Protein AF-A0A0T6A5M8-F1 (afdb_monomer_lite)

Secondary structure (DSSP, 8-state):
-HHHHHHHHHHHHHHHHHHHHHHHHHHHHHHTT-SEEEHHHHHHHTT----HHHHHHTT--SEEE--TTS-HHHHS-HHHHHHHHHHHH-GGG-SS-TTHHHHTSSS---

pLDDT: mean 82.89, std 17.71, range [33.09, 97.75]

Structure (mmCIF, N/CA/C/O backbone):
data_AF-A0A0T6A5M8-F1
#
_entry.id   AF-A0A0T6A5M8-F1
#
loop_
_atom_site.group_PDB
_atom_site.id
_atom_site.type_symbol
_atom_site.label_atom_id
_atom_site.label_alt_id
_atom_site.label_comp_id
_atom_site.label_asym_id
_atom_site.label_entity_id
_atom_site.label_seq_id
_atom_site.pdbx_PDB_ins_code
_atom_site.Cartn_x
_atom_site.Cartn_y
_atom_site.Cartn_z
_atom_site.occupancy
_atom_site.B_iso_or_equiv
_atom_site.auth_seq_id
_atom_site.auth_comp_id
_atom_site.auth_asym_id
_atom_site.auth_atom_id
_atom_site.pdbx_PDB_model_num
ATOM 1 N N . MET A 1 1 ? 28.032 3.928 -16.812 1.00 53.09 1 MET A N 1
ATOM 2 C CA . MET A 1 1 ? 27.704 3.981 -15.363 1.00 53.09 1 MET A CA 1
ATOM 3 C C . MET A 1 1 ? 26.674 5.053 -15.018 1.00 53.09 1 MET A C 1
ATOM 5 O O . MET A 1 1 ? 25.777 4.739 -14.252 1.00 53.09 1 MET A O 1
ATOM 9 N N . LYS A 1 2 ? 26.745 6.270 -15.584 1.00 59.81 2 LYS A N 1
ATOM 10 C CA . LYS A 1 2 ? 25.755 7.336 -15.329 1.00 59.81 2 LYS A CA 1
ATOM 11 C C . LYS A 1 2 ? 24.325 6.954 -15.758 1.00 59.81 2 LYS A C 1
ATOM 13 O O . LYS A 1 2 ? 23.414 7.050 -14.957 1.00 59.81 2 LYS A O 1
ATOM 18 N N . GLU A 1 3 ? 24.160 6.359 -16.940 1.00 59.75 3 GLU A N 1
ATOM 19 C CA . GLU A 1 3 ? 22.838 5.940 -17.449 1.00 59.75 3 GLU A CA 1
ATOM 20 C C . GLU A 1 3 ? 22.152 4.853 -16.602 1.00 59.75 3 GLU A C 1
ATOM 22 O O . GLU A 1 3 ? 20.945 4.899 -16.390 1.00 59.75 3 GLU A O 1
ATOM 27 N N . VAL A 1 4 ? 22.917 3.896 -16.060 1.00 59.50 4 VAL A N 1
ATOM 28 C CA . VAL A 1 4 ? 22.392 2.865 -15.141 1.00 59.50 4 VAL A CA 1
ATOM 29 C C . VAL A 1 4 ? 21.971 3.491 -13.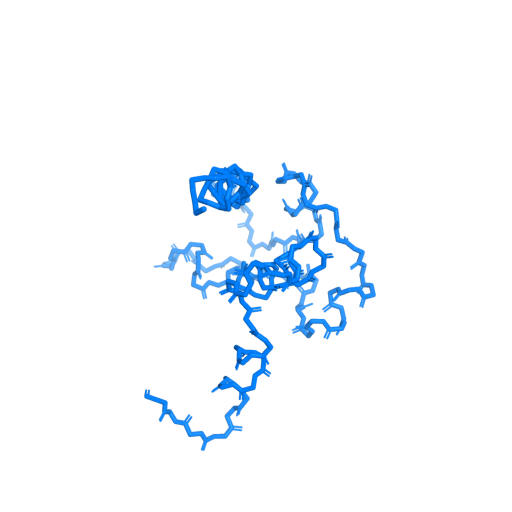806 1.00 59.50 4 VAL A C 1
ATOM 31 O O . VAL A 1 4 ? 20.954 3.103 -13.235 1.00 59.50 4 VAL A O 1
ATOM 34 N N . SER A 1 5 ? 22.723 4.488 -13.331 1.00 68.19 5 SER A N 1
ATOM 35 C CA . SER A 1 5 ? 22.385 5.253 -12.128 1.00 68.19 5 SER A CA 1
ATOM 36 C C . SER A 1 5 ? 21.108 6.076 -12.319 1.00 68.19 5 SER A C 1
ATOM 38 O O . SER A 1 5 ? 20.257 6.096 -11.433 1.00 68.19 5 SER A O 1
ATOM 40 N N . ASP A 1 6 ? 20.942 6.710 -13.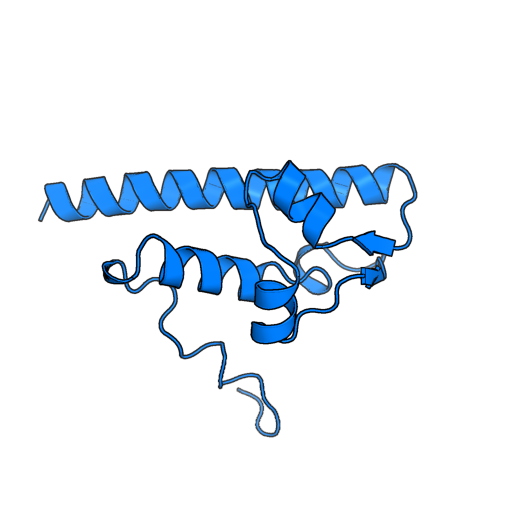480 1.00 79.12 6 ASP A N 1
ATOM 41 C CA . ASP A 1 6 ? 19.775 7.542 -13.786 1.00 79.12 6 ASP A CA 1
ATOM 42 C C . ASP A 1 6 ? 18.506 6.686 -13.960 1.00 79.12 6 ASP A C 1
ATOM 44 O O . ASP A 1 6 ? 17.431 7.047 -13.472 1.00 79.12 6 ASP A O 1
ATOM 48 N N . ALA A 1 7 ? 18.631 5.506 -14.580 1.00 79.31 7 ALA A N 1
ATOM 49 C CA . ALA A 1 7 ? 17.543 4.534 -14.683 1.00 79.31 7 ALA A CA 1
ATOM 50 C C . ALA A 1 7 ? 17.092 4.029 -13.300 1.00 79.31 7 ALA A C 1
ATOM 52 O O . ALA A 1 7 ? 15.898 4.063 -12.994 1.00 79.31 7 ALA A O 1
ATOM 53 N N . LEU A 1 8 ? 18.033 3.635 -12.434 1.00 80.88 8 LEU A N 1
ATOM 54 C CA . LEU A 1 8 ? 17.717 3.197 -11.071 1.00 80.88 8 LEU A CA 1
ATOM 55 C C . LEU A 1 8 ? 17.100 4.328 -10.235 1.00 80.88 8 LEU A C 1
ATOM 57 O O . LEU A 1 8 ? 16.149 4.082 -9.491 1.00 80.88 8 LEU A O 1
ATOM 61 N N . ALA A 1 9 ? 17.595 5.562 -10.365 1.00 85.44 9 ALA A N 1
ATOM 62 C CA . ALA A 1 9 ? 17.041 6.719 -9.663 1.00 85.44 9 ALA A CA 1
ATOM 63 C C . ALA A 1 9 ? 15.585 6.984 -10.073 1.00 85.44 9 ALA A C 1
ATOM 65 O O . ALA A 1 9 ? 14.725 7.178 -9.212 1.00 85.44 9 ALA A O 1
ATOM 66 N N . LYS A 1 10 ? 15.284 6.908 -11.375 1.00 88.75 10 LYS A N 1
ATOM 67 C CA . LYS A 1 10 ? 13.917 7.048 -11.891 1.00 88.75 10 LYS A CA 1
ATOM 68 C C . LYS A 1 10 ? 12.981 5.978 -11.323 1.00 88.75 10 LYS A C 1
ATOM 70 O O . LYS A 1 10 ? 11.904 6.312 -10.835 1.00 88.75 10 LYS A O 1
ATOM 75 N N . VAL A 1 11 ? 13.395 4.712 -11.356 1.00 88.38 11 VAL A N 1
ATOM 76 C CA . VAL A 1 11 ? 12.586 3.592 -10.843 1.00 88.38 11 VAL A CA 1
ATOM 77 C C . VAL A 1 11 ? 12.392 3.698 -9.328 1.00 88.38 11 VAL A C 1
ATOM 79 O O . VAL A 1 11 ? 11.292 3.491 -8.824 1.00 88.38 11 VAL A O 1
ATOM 82 N N . THR A 1 12 ? 13.430 4.099 -8.594 1.00 87.88 12 THR A N 1
ATOM 83 C CA . THR A 1 12 ? 13.329 4.349 -7.148 1.00 87.88 12 THR A CA 1
ATOM 84 C C . THR A 1 12 ? 12.329 5.467 -6.849 1.00 87.88 12 THR A C 1
ATOM 86 O O . THR A 1 12 ? 11.544 5.354 -5.911 1.00 87.88 12 THR A O 1
ATOM 89 N N . GLY A 1 13 ? 12.305 6.523 -7.668 1.00 91.19 13 GLY A N 1
ATOM 90 C CA . GLY A 1 13 ? 11.305 7.587 -7.576 1.00 91.19 13 GLY A CA 1
ATOM 91 C C . GLY A 1 13 ? 9.875 7.070 -7.756 1.00 91.19 13 GLY A C 1
ATOM 92 O O . GLY A 1 13 ? 9.006 7.402 -6.954 1.00 91.19 13 GLY A O 1
ATOM 93 N N . GLN A 1 14 ? 9.649 6.195 -8.741 1.00 92.50 14 GLN A N 1
ATOM 94 C CA . GLN A 1 14 ? 8.346 5.552 -8.961 1.00 92.50 14 GLN A CA 1
ATOM 95 C C . GLN A 1 14 ? 7.930 4.680 -7.774 1.00 92.50 14 GLN A C 1
ATOM 97 O O . GLN A 1 14 ? 6.787 4.751 -7.325 1.00 92.50 14 GLN A O 1
ATOM 102 N N . ALA A 1 15 ? 8.861 3.894 -7.229 1.00 91.38 15 ALA A N 1
ATOM 103 C CA . ALA A 1 15 ? 8.602 3.090 -6.043 1.00 91.38 15 ALA A CA 1
ATOM 104 C C . ALA A 1 15 ? 8.213 3.985 -4.854 1.00 91.38 15 ALA A C 1
ATOM 106 O O . ALA A 1 15 ? 7.179 3.776 -4.226 1.00 91.38 15 ALA A O 1
ATOM 107 N N . ASN A 1 16 ? 8.988 5.036 -4.580 1.00 92.62 16 ASN A N 1
ATOM 108 C CA . ASN A 1 16 ? 8.687 5.972 -3.497 1.00 92.62 16 ASN A CA 1
ATOM 109 C C . ASN A 1 16 ? 7.316 6.638 -3.666 1.00 92.62 16 ASN A C 1
ATOM 111 O O . ASN A 1 16 ? 6.602 6.816 -2.683 1.00 92.62 16 ASN A O 1
ATOM 115 N N . GLU A 1 17 ? 6.924 6.969 -4.897 1.00 96.19 17 GLU A N 1
ATOM 116 C CA . GLU A 1 17 ? 5.601 7.521 -5.182 1.00 96.19 17 GLU A CA 1
ATOM 117 C C . GLU A 1 17 ? 4.483 6.513 -4.873 1.00 96.19 17 GLU A C 1
ATOM 119 O O . GLU A 1 17 ? 3.551 6.839 -4.135 1.00 96.19 17 GLU A O 1
ATOM 124 N N . ILE A 1 18 ? 4.579 5.288 -5.397 1.00 95.75 18 ILE A N 1
ATOM 125 C CA . ILE A 1 18 ? 3.569 4.237 -5.195 1.00 95.75 18 ILE A CA 1
ATOM 126 C C . ILE A 1 18 ? 3.446 3.899 -3.706 1.00 95.75 18 ILE A C 1
ATOM 128 O O . ILE A 1 18 ? 2.362 3.962 -3.129 1.00 95.75 18 ILE A O 1
ATOM 132 N N . PHE A 1 19 ? 4.558 3.575 -3.051 1.00 94.81 19 PHE A N 1
ATOM 133 C CA . PHE A 1 19 ? 4.540 3.130 -1.657 1.00 94.81 19 PHE A CA 1
ATOM 134 C C . PHE A 1 19 ? 4.317 4.282 -0.667 1.00 94.81 19 PHE A C 1
ATOM 136 O O . PHE A 1 19 ? 3.766 4.060 0.411 1.00 94.81 19 PHE A O 1
ATOM 143 N N . GLY A 1 20 ? 4.639 5.520 -1.052 1.00 96.25 20 GLY A N 1
ATOM 144 C CA . GLY A 1 20 ? 4.220 6.719 -0.328 1.00 96.25 20 GLY A CA 1
ATOM 145 C C . GLY A 1 20 ? 2.701 6.908 -0.357 1.00 96.25 20 GLY A C 1
ATOM 146 O O . GLY A 1 20 ? 2.086 7.091 0.695 1.00 96.25 20 GLY A O 1
ATOM 147 N N . LYS A 1 21 ? 2.069 6.780 -1.535 1.00 97.75 21 LYS A N 1
ATOM 148 C CA . LYS A 1 21 ? 0.598 6.817 -1.666 1.00 97.75 21 LYS A CA 1
ATOM 149 C C . LYS A 1 21 ? -0.077 5.670 -0.914 1.00 97.75 21 LYS A C 1
ATOM 151 O O . LYS A 1 21 ? -1.147 5.870 -0.350 1.00 97.75 21 LYS A O 1
ATOM 156 N N . MET A 1 22 ? 0.550 4.494 -0.877 1.00 97.25 22 MET A N 1
ATOM 157 C CA . MET A 1 22 ? 0.059 3.343 -0.112 1.00 97.25 22 MET A CA 1
ATOM 158 C C . MET A 1 22 ? -0.018 3.656 1.381 1.00 97.25 22 MET A C 1
ATOM 160 O O . MET A 1 22 ? -1.075 3.473 1.979 1.00 97.25 22 MET A O 1
ATOM 164 N N . GLY A 1 23 ? 1.065 4.179 1.964 1.00 96.56 23 GLY A N 1
ATOM 165 C CA . GLY A 1 23 ? 1.070 4.597 3.366 1.00 96.56 23 GLY A CA 1
ATOM 166 C C . GLY A 1 23 ? -0.005 5.641 3.661 1.00 96.56 23 GLY A C 1
ATOM 167 O O . GLY A 1 23 ? -0.794 5.461 4.584 1.00 96.56 23 GLY A O 1
ATOM 168 N N . ALA A 1 24 ? -0.113 6.669 2.813 1.00 97.31 24 ALA A N 1
ATOM 169 C CA . ALA A 1 24 ? -1.132 7.708 2.957 1.00 97.31 24 ALA A CA 1
ATOM 170 C C . ALA A 1 24 ? -2.568 7.156 2.874 1.00 97.31 24 ALA A C 1
ATOM 172 O O . ALA A 1 24 ? -3.437 7.587 3.628 1.00 97.31 24 ALA A O 1
ATOM 173 N N . ALA A 1 25 ? -2.829 6.188 1.988 1.00 97.44 25 ALA A N 1
ATOM 174 C CA . ALA A 1 25 ? -4.137 5.545 1.871 1.00 97.44 25 ALA A CA 1
ATOM 175 C C . ALA A 1 25 ? -4.497 4.741 3.131 1.00 97.44 25 ALA A C 1
ATOM 177 O O . ALA A 1 25 ? -5.636 4.816 3.596 1.00 97.44 25 ALA A O 1
ATOM 178 N N . VAL A 1 26 ? -3.531 4.015 3.708 1.00 97.19 26 VAL A N 1
ATOM 179 C CA . VAL A 1 26 ? -3.728 3.298 4.977 1.00 97.19 26 VAL A CA 1
ATOM 180 C C . VAL A 1 26 ? -4.015 4.281 6.109 1.00 97.19 26 VAL A C 1
ATOM 182 O O . VAL A 1 26 ? -5.015 4.136 6.810 1.00 97.19 26 VAL A O 1
ATOM 185 N N . GLU A 1 27 ? -3.175 5.301 6.270 1.00 96.50 27 GLU A N 1
ATOM 186 C CA . GLU A 1 27 ? -3.323 6.304 7.329 1.00 96.50 27 GLU A CA 1
ATOM 187 C C . GLU A 1 27 ? -4.665 7.039 7.241 1.00 96.50 27 GLU A C 1
ATOM 189 O O . GLU A 1 27 ? -5.337 7.221 8.256 1.00 96.50 27 GLU A O 1
ATOM 194 N N . GLU A 1 28 ? -5.104 7.404 6.036 1.00 96.75 28 GLU A N 1
ATOM 195 C CA . GLU A 1 28 ? -6.390 8.067 5.816 1.00 96.75 28 GLU A CA 1
ATOM 196 C C . GLU A 1 28 ? -7.583 7.152 6.142 1.00 96.75 28 GLU A C 1
ATOM 198 O O . GLU A 1 28 ? -8.567 7.607 6.733 1.00 96.75 28 GLU A O 1
ATOM 203 N N . ALA A 1 29 ? -7.511 5.860 5.805 1.00 96.31 29 ALA A N 1
ATOM 204 C CA . ALA A 1 29 ? -8.548 4.893 6.166 1.00 96.31 29 ALA A CA 1
ATOM 205 C C . ALA A 1 29 ? -8.641 4.714 7.691 1.00 96.31 29 ALA A C 1
ATOM 207 O O . ALA A 1 29 ? -9.732 4.771 8.266 1.00 96.31 29 ALA A O 1
ATOM 208 N N . VAL A 1 30 ? -7.496 4.576 8.364 1.00 95.69 30 VAL A N 1
ATOM 209 C CA . VAL A 1 30 ? -7.422 4.461 9.829 1.00 95.69 30 VAL A CA 1
ATOM 210 C C . VAL A 1 30 ? -7.939 5.730 10.504 1.00 95.69 30 VAL A C 1
ATOM 212 O O . VAL A 1 30 ? -8.730 5.652 11.444 1.00 95.69 30 VAL A O 1
ATOM 215 N N . LYS A 1 31 ? -7.577 6.909 9.987 1.00 95.44 31 LYS A N 1
ATOM 216 C CA . LYS A 1 31 ? -8.070 8.205 10.474 1.00 95.44 31 LYS A CA 1
ATOM 217 C C . LYS A 1 31 ? -9.593 8.338 10.360 1.00 95.44 31 LYS A C 1
ATOM 219 O O . LYS A 1 31 ? -10.210 8.978 11.208 1.00 95.44 31 LYS A O 1
ATOM 224 N N . LYS A 1 32 ? -10.208 7.708 9.354 1.00 95.88 32 LYS A N 1
ATOM 225 C CA . LYS A 1 32 ? -11.672 7.612 9.189 1.00 95.88 32 LYS A CA 1
ATOM 226 C C . LYS A 1 32 ? -12.332 6.557 10.084 1.00 95.88 32 LYS A C 1
ATOM 228 O O . LYS A 1 32 ? -13.551 6.415 10.049 1.00 95.88 32 LYS A O 1
ATOM 233 N N . GLY A 1 33 ? -11.556 5.841 10.897 1.00 95.69 33 GLY A N 1
ATOM 234 C CA . GLY A 1 33 ? -12.052 4.843 11.840 1.00 95.69 33 GLY A CA 1
ATOM 235 C C . GLY A 1 33 ? -12.126 3.423 11.281 1.00 95.69 33 GLY A C 1
ATOM 236 O O . GLY A 1 33 ? -12.811 2.586 11.873 1.00 95.69 33 GLY A O 1
ATOM 237 N N . ALA A 1 34 ? -11.441 3.127 10.169 1.00 96.19 34 ALA A N 1
ATOM 238 C CA . ALA A 1 34 ? -11.342 1.760 9.672 1.00 96.19 34 ALA A CA 1
ATOM 239 C C . ALA A 1 34 ? -10.701 0.847 10.730 1.00 96.19 34 ALA A C 1
ATOM 241 O O . ALA A 1 34 ? -9.679 1.181 11.329 1.00 96.19 34 ALA A O 1
ATOM 242 N N . ARG A 1 35 ? -11.313 -0.318 10.951 1.00 96.94 35 ARG A N 1
ATOM 243 C CA . ARG A 1 35 ? -10.768 -1.394 11.799 1.00 96.94 35 ARG A CA 1
ATOM 244 C C . ARG A 1 35 ? -10.154 -2.524 10.983 1.00 96.94 35 ARG A C 1
ATOM 246 O O . ARG A 1 35 ? -9.419 -3.344 11.518 1.00 96.94 35 ARG A O 1
ATOM 253 N N . GLU A 1 36 ? -10.463 -2.545 9.698 1.00 97.75 36 GLU A N 1
ATOM 254 C CA . GLU A 1 36 ? -10.057 -3.543 8.726 1.00 97.75 36 GLU A CA 1
ATOM 255 C C . GLU A 1 36 ? -9.719 -2.824 7.426 1.00 97.75 36 GLU A C 1
ATOM 257 O O . GLU A 1 36 ? -10.351 -1.824 7.077 1.00 97.75 36 GLU A O 1
ATOM 262 N N . LEU A 1 37 ? -8.708 -3.324 6.728 1.00 97.00 37 LEU A N 1
ATOM 263 C CA . LEU A 1 37 ? -8.237 -2.776 5.466 1.00 97.00 37 LEU A CA 1
ATOM 264 C C . LEU A 1 37 ? -8.257 -3.876 4.417 1.00 97.00 37 LEU A C 1
ATOM 266 O O . LEU A 1 37 ? -7.660 -4.932 4.620 1.00 97.00 37 LEU A O 1
ATOM 270 N N . ASN A 1 38 ? -8.893 -3.607 3.280 1.00 96.19 38 ASN A N 1
ATOM 271 C CA . ASN A 1 38 ? -8.788 -4.467 2.112 1.00 96.19 38 ASN A CA 1
ATOM 272 C C . ASN A 1 38 ? -7.482 -4.158 1.364 1.00 96.19 38 ASN A C 1
ATOM 274 O O . ASN A 1 38 ? -7.276 -3.038 0.888 1.00 96.19 38 ASN A O 1
ATOM 278 N N . VAL A 1 39 ? -6.593 -5.147 1.258 1.00 95.25 39 VAL A N 1
ATOM 279 C CA . VAL A 1 39 ? -5.264 -4.963 0.654 1.00 95.25 39 VAL A CA 1
ATOM 280 C C . VAL A 1 39 ? -5.367 -4.592 -0.826 1.00 95.25 39 VAL A C 1
ATOM 282 O O . VAL A 1 39 ? -4.665 -3.684 -1.277 1.00 95.25 39 VAL A O 1
ATOM 285 N N . ALA A 1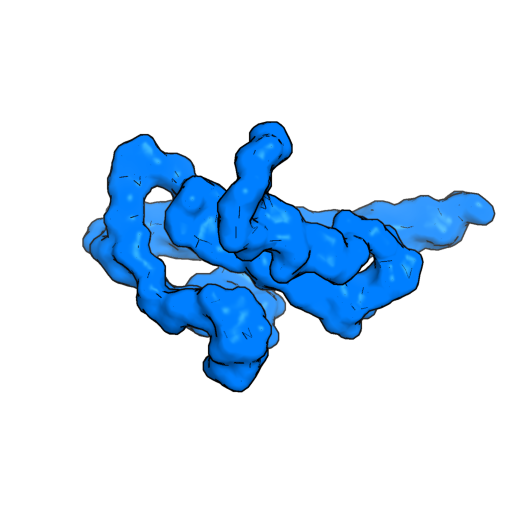 40 ? -6.265 -5.230 -1.579 1.00 94.50 40 ALA A N 1
ATOM 286 C CA . ALA A 1 40 ? -6.478 -4.927 -2.994 1.00 94.50 40 ALA A CA 1
ATOM 287 C C . ALA A 1 40 ? -7.019 -3.499 -3.196 1.00 94.50 40 ALA A C 1
ATOM 289 O O . ALA A 1 40 ? -6.632 -2.799 -4.132 1.00 94.50 40 ALA A O 1
ATOM 290 N N . GLU A 1 41 ? -7.871 -3.016 -2.291 1.00 95.44 41 GLU A N 1
ATOM 291 C CA . GLU A 1 41 ? -8.374 -1.644 -2.354 1.00 95.44 41 GLU A CA 1
ATOM 292 C C . GLU A 1 41 ? -7.276 -0.612 -2.074 1.00 95.44 41 GLU A C 1
ATOM 294 O O . GLU A 1 41 ? -7.108 0.334 -2.848 1.00 95.44 41 GLU A O 1
ATOM 299 N N . ILE A 1 42 ? -6.499 -0.804 -1.005 1.00 96.62 42 ILE A N 1
ATOM 300 C CA . ILE A 1 42 ? -5.404 0.105 -0.637 1.00 96.62 42 ILE A CA 1
ATOM 301 C C . ILE A 1 42 ? -4.341 0.166 -1.739 1.00 96.62 42 ILE A C 1
ATOM 303 O O . ILE A 1 42 ? -3.889 1.249 -2.114 1.00 96.62 42 ILE A O 1
ATOM 307 N N . THR A 1 43 ? -3.960 -0.984 -2.290 1.00 94.75 43 THR A N 1
ATOM 308 C CA . THR A 1 43 ? -2.987 -1.059 -3.391 1.00 94.75 43 THR A CA 1
ATOM 309 C C . THR A 1 43 ? -3.522 -0.386 -4.657 1.00 94.75 43 THR A C 1
ATOM 311 O O . THR A 1 43 ? -2.817 0.413 -5.279 1.00 94.75 43 THR A O 1
ATOM 314 N N . ARG A 1 44 ? -4.807 -0.571 -4.989 1.00 95.31 44 ARG A N 1
ATOM 315 C CA . ARG A 1 44 ? -5.453 0.157 -6.093 1.00 95.31 44 ARG A CA 1
ATOM 316 C C . ARG A 1 44 ? -5.381 1.675 -5.899 1.00 95.31 44 ARG A C 1
ATOM 318 O O . ARG A 1 44 ? -5.064 2.386 -6.852 1.00 95.31 44 ARG A O 1
ATOM 325 N N . LEU A 1 45 ? -5.633 2.176 -4.687 1.00 95.12 45 LEU A N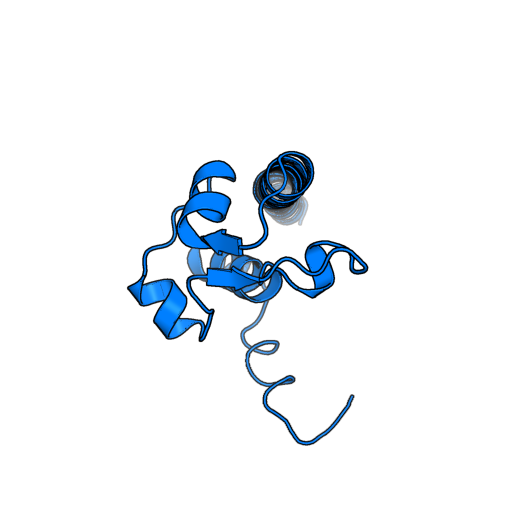 1
ATOM 326 C CA . LEU A 1 45 ? -5.518 3.607 -4.359 1.00 95.12 45 LEU A CA 1
ATOM 327 C C . LEU A 1 45 ? -4.078 4.126 -4.475 1.00 95.12 45 LEU A C 1
ATOM 329 O O . LEU A 1 45 ? -3.869 5.295 -4.802 1.00 95.12 45 LEU A O 1
ATOM 333 N N . SER A 1 46 ? -3.083 3.2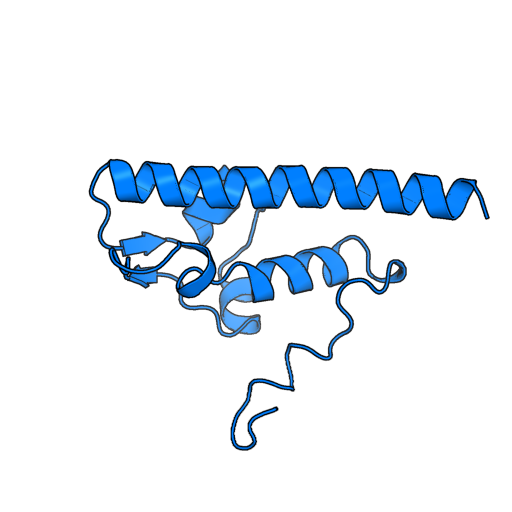64 -4.264 1.00 94.06 46 SER A N 1
ATOM 334 C CA . SER A 1 46 ? -1.670 3.614 -4.404 1.00 94.06 46 SER A CA 1
ATOM 335 C C . SER A 1 46 ? -1.147 3.557 -5.843 1.00 94.06 46 SER A C 1
ATOM 337 O O . SER A 1 46 ? 0.025 3.849 -6.079 1.00 94.06 46 SER A O 1
ATOM 339 N N . GLY A 1 47 ? -1.988 3.177 -6.811 1.00 92.75 47 GLY A N 1
ATOM 340 C CA . GLY A 1 47 ? -1.584 2.952 -8.203 1.00 92.75 47 GLY A CA 1
ATOM 341 C C . GLY A 1 47 ? -0.912 1.596 -8.440 1.00 92.75 47 GLY A C 1
ATOM 342 O O . GLY A 1 47 ? -0.352 1.376 -9.511 1.00 92.75 47 GLY A O 1
ATOM 343 N N . LEU A 1 48 ? -0.972 0.687 -7.462 1.00 92.62 48 LEU A N 1
ATOM 344 C CA . LEU A 1 48 ? -0.490 -0.684 -7.574 1.00 92.62 48 LEU A CA 1
ATOM 345 C C . LEU A 1 48 ? -1.689 -1.613 -7.787 1.00 92.62 48 LEU A C 1
ATOM 347 O O . LEU A 1 48 ? -2.362 -1.994 -6.838 1.00 92.62 48 LEU A O 1
ATOM 351 N N . GLN A 1 49 ? -1.986 -1.978 -9.030 1.00 88.94 49 GLN A N 1
ATOM 352 C CA . GLN A 1 49 ? -3.034 -2.968 -9.279 1.00 88.94 49 GLN A CA 1
ATOM 353 C C . GLN A 1 49 ? -2.492 -4.366 -8.980 1.00 88.94 49 GLN A C 1
ATOM 355 O O . GLN A 1 49 ? -1.560 -4.822 -9.640 1.00 88.94 49 GLN A O 1
ATOM 360 N N . ILE A 1 50 ? -3.069 -5.018 -7.973 1.00 87.31 50 ILE A N 1
ATOM 361 C CA . ILE A 1 50 ? -2.789 -6.407 -7.621 1.00 87.31 50 ILE A CA 1
ATOM 362 C C . ILE A 1 50 ? -4.100 -7.189 -7.645 1.00 87.31 50 ILE A C 1
ATOM 364 O O . ILE A 1 50 ? -5.120 -6.715 -7.141 1.00 87.31 50 ILE A O 1
ATOM 368 N N . ASP A 1 51 ? -4.085 -8.357 -8.276 1.00 87.75 51 ASP A N 1
ATOM 369 C CA . ASP A 1 51 ? -5.225 -9.267 -8.273 1.00 87.75 51 ASP A CA 1
ATOM 370 C C . ASP A 1 51 ? -5.168 -10.231 -7.079 1.00 87.75 51 ASP A C 1
ATOM 372 O O . ASP A 1 51 ? -4.155 -10.359 -6.384 1.00 87.75 51 ASP A O 1
ATOM 376 N N . GLU A 1 52 ? -6.283 -10.915 -6.829 1.00 86.62 52 GLU A N 1
ATOM 377 C CA . GLU A 1 52 ? -6.376 -11.868 -5.724 1.00 86.62 52 GLU A CA 1
ATOM 378 C C . GLU A 1 52 ? -5.430 -13.060 -5.887 1.00 86.62 52 GLU A C 1
ATOM 380 O O . GLU A 1 52 ? -4.869 -13.521 -4.899 1.00 86.62 52 GLU A O 1
ATOM 385 N N . GLY A 1 53 ? -5.197 -13.521 -7.121 1.00 88.44 53 GLY A N 1
ATOM 386 C CA . GLY A 1 53 ? -4.283 -14.635 -7.382 1.00 88.44 53 GLY A CA 1
ATOM 387 C C . GLY A 1 53 ? -2.842 -14.301 -6.993 1.00 88.44 53 GLY A C 1
ATOM 388 O O . GLY A 1 53 ? -2.116 -15.152 -6.479 1.00 88.44 53 GLY A O 1
ATOM 389 N N . THR A 1 54 ? -2.438 -13.046 -7.174 1.00 87.56 54 THR A N 1
ATOM 390 C CA . THR A 1 54 ? -1.134 -12.546 -6.745 1.00 87.56 54 THR A CA 1
ATOM 391 C C . THR A 1 54 ? -1.067 -12.428 -5.226 1.00 87.56 54 THR A C 1
ATOM 393 O O . THR A 1 54 ? -0.057 -12.812 -4.647 1.00 87.56 54 THR A O 1
ATOM 396 N N . LEU A 1 55 ? -2.123 -11.948 -4.559 1.00 89.56 55 LEU A N 1
ATOM 397 C CA . LEU A 1 55 ? -2.168 -11.922 -3.089 1.00 89.56 55 LEU A CA 1
ATOM 398 C C . LEU A 1 55 ? -2.069 -1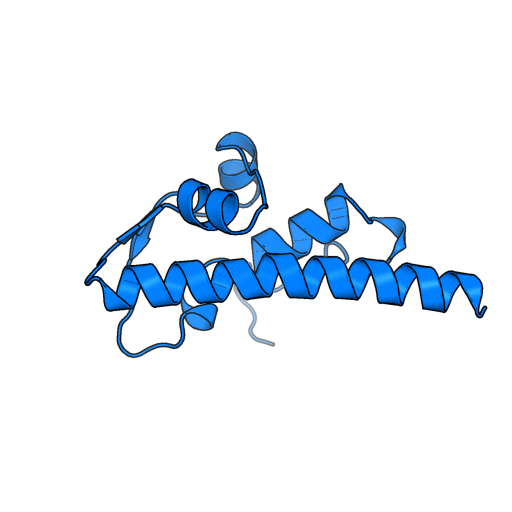3.331 -2.491 1.00 89.56 55 LEU A C 1
ATOM 400 O O . LEU A 1 55 ? -1.270 -13.542 -1.579 1.00 89.56 55 LEU A O 1
ATOM 404 N N . ASP A 1 56 ? -2.793 -14.295 -3.063 1.00 88.50 56 ASP A N 1
ATOM 405 C CA . ASP A 1 56 ? -2.723 -15.702 -2.661 1.00 88.50 56 ASP A CA 1
ATOM 406 C C . ASP A 1 56 ? -1.306 -16.271 -2.894 1.00 88.50 56 ASP A C 1
ATOM 408 O O . ASP A 1 56 ? -0.755 -16.942 -2.021 1.00 88.50 56 ASP A O 1
ATOM 412 N N . HIS A 1 57 ? -0.660 -15.954 -4.026 1.00 84.56 57 HIS A N 1
ATOM 413 C CA . HIS A 1 57 ? 0.727 -16.360 -4.300 1.00 84.56 57 HIS A CA 1
ATOM 414 C C . HIS A 1 57 ? 1.741 -15.758 -3.316 1.00 84.56 57 HIS A C 1
ATOM 416 O O . HIS A 1 57 ? 2.737 -16.401 -2.978 1.00 84.56 57 HIS A O 1
ATOM 422 N N . LEU A 1 58 ? 1.502 -14.524 -2.872 1.00 85.88 58 LEU A N 1
ATOM 423 C CA . LEU A 1 58 ? 2.344 -13.829 -1.901 1.00 85.88 58 LEU A CA 1
ATOM 424 C C . LEU A 1 58 ? 2.047 -14.235 -0.450 1.00 85.88 58 LEU A C 1
ATOM 426 O O . LEU A 1 58 ? 2.711 -13.713 0.445 1.00 85.88 58 LEU A O 1
ATOM 430 N N . GLU A 1 59 ? 1.084 -15.137 -0.222 1.00 88.38 59 GLU A N 1
ATOM 431 C CA . GLU A 1 59 ? 0.592 -15.519 1.109 1.00 88.38 59 GLU A CA 1
ATOM 432 C C . GLU A 1 59 ? 0.161 -14.279 1.930 1.00 88.38 59 GLU A C 1
ATOM 434 O O . GLU A 1 59 ? 0.417 -14.182 3.130 1.00 88.38 59 GLU A O 1
ATOM 439 N N . VAL A 1 60 ? -0.458 -13.291 1.269 1.00 89.19 60 VAL A N 1
ATOM 440 C CA . VAL A 1 60 ? -0.946 -12.052 1.894 1.00 89.19 60 VAL A CA 1
ATOM 441 C C . VAL A 1 60 ? -2.451 -12.135 2.114 1.00 89.19 60 VAL A C 1
ATOM 443 O O . VAL A 1 60 ? -3.218 -12.307 1.166 1.00 89.19 60 VAL A O 1
ATOM 446 N N . ASP A 1 61 ? -2.884 -11.927 3.356 1.00 91.38 61 ASP A N 1
ATOM 447 C CA . ASP A 1 61 ? -4.305 -11.862 3.686 1.00 91.38 61 ASP A CA 1
ATOM 448 C C . ASP A 1 61 ? -5.007 -10.723 2.934 1.00 91.38 61 ASP A C 1
ATOM 450 O O . ASP A 1 61 ? -4.516 -9.596 2.847 1.00 91.38 61 ASP A O 1
ATOM 454 N N . ARG A 1 62 ? -6.211 -11.001 2.418 1.00 94.00 62 ARG A N 1
ATOM 455 C CA . ARG A 1 62 ? -7.037 -10.008 1.706 1.00 94.00 62 ARG A CA 1
ATOM 456 C C . ARG A 1 62 ? -7.464 -8.856 2.622 1.00 94.00 62 ARG A C 1
ATOM 458 O O . ARG A 1 62 ? -7.594 -7.721 2.162 1.00 94.00 62 ARG A O 1
ATOM 465 N N . ILE A 1 63 ? -7.701 -9.168 3.897 1.00 96.06 63 ILE A N 1
ATOM 466 C CA . ILE A 1 63 ? -8.155 -8.242 4.932 1.00 96.06 63 ILE A CA 1
ATOM 467 C C . ILE A 1 63 ? -7.124 -8.211 6.054 1.00 96.06 63 ILE A C 1
ATOM 469 O O . ILE A 1 63 ? -6.754 -9.251 6.588 1.00 96.06 63 ILE A O 1
ATOM 473 N N . ILE A 1 64 ? -6.702 -7.009 6.434 1.00 95.69 64 ILE A N 1
ATOM 474 C CA . ILE A 1 64 ? -5.763 -6.782 7.532 1.00 95.69 64 ILE A CA 1
ATOM 475 C C . ILE A 1 64 ? -6.472 -6.002 8.629 1.00 95.69 64 ILE A C 1
ATOM 477 O O . ILE A 1 64 ? -7.020 -4.927 8.375 1.00 95.69 64 ILE A O 1
ATOM 481 N N . HIS A 1 65 ? -6.435 -6.513 9.856 1.00 96.00 65 HIS A N 1
ATOM 482 C CA . HIS A 1 65 ? -6.933 -5.775 11.009 1.00 96.00 65 HIS A CA 1
ATOM 483 C C . HIS A 1 65 ? -5.995 -4.615 11.345 1.00 96.00 65 HIS A C 1
ATOM 485 O O . HIS A 1 65 ? -4.775 -4.768 11.430 1.00 96.00 65 HIS A O 1
ATOM 491 N N . VAL A 1 66 ? -6.581 -3.442 11.558 1.00 96.06 66 VAL A N 1
ATOM 492 C CA . VAL A 1 66 ? -5.848 -2.254 11.980 1.00 96.06 66 VAL A CA 1
ATOM 493 C C . VAL A 1 66 ? -5.373 -2.456 13.408 1.00 96.06 66 VAL A C 1
ATOM 495 O O . VAL A 1 66 ? -6.167 -2.777 14.293 1.00 96.06 66 VAL A O 1
ATOM 498 N N . HIS A 1 67 ? -4.087 -2.203 13.639 1.00 92.44 67 HIS A N 1
ATOM 499 C CA . HIS A 1 67 ? -3.501 -2.209 14.970 1.00 92.44 67 HIS A CA 1
ATOM 500 C C . HIS A 1 67 ? -3.191 -0.766 15.411 1.00 92.44 67 HIS A C 1
ATOM 502 O O . HIS A 1 67 ? -2.137 -0.240 15.057 1.00 92.44 67 HIS A O 1
ATOM 508 N N . PRO A 1 68 ? -4.067 -0.095 16.190 1.00 86.19 68 PRO A N 1
ATOM 509 C CA . PRO A 1 68 ? -3.991 1.356 16.411 1.00 86.19 68 PRO A CA 1
ATOM 510 C C . PRO A 1 68 ? -2.732 1.837 17.141 1.00 86.19 68 PRO A C 1
ATOM 512 O O . PRO A 1 68 ? -2.392 3.013 17.080 1.00 86.19 68 PRO A O 1
ATOM 515 N N . TRP A 1 69 ? -2.060 0.943 17.868 1.00 90.06 69 TRP A N 1
ATOM 516 C CA . TRP A 1 69 ? -0.824 1.251 18.594 1.00 90.06 69 TRP A CA 1
ATOM 517 C C . TRP A 1 69 ? 0.442 1.123 17.750 1.00 90.06 69 TRP A C 1
ATOM 519 O O . TRP A 1 69 ? 1.506 1.538 18.200 1.00 90.06 69 TRP A O 1
ATOM 529 N N . LEU A 1 70 ? 0.346 0.512 16.570 1.00 93.06 70 LEU A N 1
ATOM 530 C CA . LEU A 1 70 ? 1.490 0.258 15.708 1.00 93.06 70 LEU A CA 1
ATOM 531 C C . LEU A 1 70 ? 1.459 1.192 14.507 1.00 93.06 70 LEU A C 1
ATOM 533 O O . LEU A 1 70 ? 0.396 1.612 14.042 1.00 93.06 70 LEU A O 1
ATOM 537 N N . HIS A 1 71 ? 2.641 1.500 13.982 1.00 94.12 71 HIS A N 1
ATOM 538 C CA . HIS A 1 71 ? 2.721 2.223 12.729 1.00 94.12 71 HIS A CA 1
ATOM 539 C C . HIS A 1 71 ? 2.204 1.311 11.608 1.00 94.12 71 HIS A C 1
ATOM 541 O O . HIS A 1 71 ? 2.373 0.093 11.653 1.00 94.12 71 HIS A O 1
ATOM 547 N N . TRP A 1 72 ? 1.586 1.876 10.567 1.00 94.56 72 TRP A N 1
ATOM 548 C CA . TRP A 1 72 ? 0.967 1.070 9.505 1.00 94.56 72 TRP A CA 1
ATOM 549 C C . TRP A 1 72 ? 1.936 0.074 8.859 1.00 94.56 72 TRP A C 1
ATOM 551 O O . TRP A 1 72 ? 1.551 -1.030 8.492 1.00 94.56 72 TRP A O 1
ATOM 561 N N . ARG A 1 73 ? 3.220 0.441 8.782 1.00 93.44 73 ARG A N 1
ATOM 562 C CA . ARG A 1 73 ? 4.303 -0.397 8.240 1.00 93.44 73 ARG A CA 1
ATOM 563 C C . ARG A 1 73 ? 4.553 -1.691 9.017 1.00 93.44 73 ARG A C 1
ATOM 565 O O . ARG A 1 73 ? 5.259 -2.545 8.479 1.00 93.44 73 ARG A O 1
ATOM 572 N N . ASP A 1 74 ? 4.035 -1.803 10.237 1.00 91.69 74 ASP A N 1
ATOM 573 C CA . ASP A 1 74 ? 4.244 -2.951 11.119 1.00 91.69 74 ASP A CA 1
ATOM 574 C C . ASP A 1 74 ? 3.159 -4.022 10.946 1.00 91.69 74 ASP A C 1
ATOM 576 O O . ASP A 1 74 ? 3.445 -5.200 11.137 1.00 91.69 74 ASP A O 1
ATOM 580 N N . TYR A 1 75 ? 1.935 -3.639 10.561 1.00 92.75 75 TYR A N 1
ATOM 581 C CA . TYR A 1 75 ? 0.821 -4.581 10.366 1.00 92.75 75 TYR A CA 1
ATOM 582 C C . TYR A 1 75 ? 0.350 -4.689 8.911 1.00 92.75 75 TYR A C 1
ATOM 584 O O . TYR A 1 75 ? -0.167 -5.728 8.512 1.00 92.75 75 TYR A O 1
ATOM 592 N N . PHE A 1 76 ? 0.524 -3.650 8.091 1.00 95.06 76 PHE A N 1
ATOM 593 C CA . PHE A 1 76 ? 0.134 -3.688 6.685 1.00 95.06 76 PHE A CA 1
ATOM 594 C C . PHE A 1 76 ? 1.228 -4.365 5.831 1.00 95.06 76 PHE A C 1
ATOM 596 O O . PHE A 1 76 ? 2.408 -4.025 5.971 1.00 95.06 76 PHE A O 1
ATOM 603 N N . PRO A 1 77 ? 0.883 -5.270 4.894 1.00 93.44 77 PRO A N 1
ATOM 604 C CA . PRO A 1 77 ? 1.827 -6.134 4.177 1.00 93.44 77 PRO A CA 1
ATOM 605 C C . PRO A 1 77 ? 2.556 -5.424 3.019 1.00 93.44 77 PRO A C 1
ATOM 607 O O . PRO A 1 77 ? 2.642 -5.926 1.901 1.00 93.44 77 PRO A O 1
ATOM 610 N N . TRP A 1 78 ? 3.141 -4.250 3.261 1.00 92.19 78 TRP A N 1
ATOM 611 C CA . TRP A 1 78 ? 3.817 -3.470 2.215 1.00 92.19 78 TRP A CA 1
ATOM 612 C C . TRP A 1 78 ? 5.106 -4.110 1.697 1.00 92.19 78 TRP A C 1
ATOM 614 O O . TRP A 1 78 ? 5.484 -3.875 0.554 1.00 92.19 78 TRP A O 1
ATOM 624 N N . ARG A 1 79 ? 5.799 -4.912 2.518 1.00 88.31 79 ARG A N 1
ATOM 625 C CA . ARG A 1 79 ? 7.081 -5.533 2.139 1.00 88.31 79 ARG A CA 1
ATOM 626 C C . ARG A 1 79 ? 6.923 -6.615 1.061 1.00 88.31 79 ARG A C 1
ATOM 628 O O . ARG A 1 79 ? 7.650 -6.530 0.071 1.00 88.31 79 ARG A O 1
ATOM 635 N N . PRO A 1 80 ? 5.993 -7.589 1.183 1.00 89.06 80 PRO A N 1
ATOM 636 C CA . PRO A 1 80 ? 5.685 -8.507 0.085 1.00 89.06 80 PRO A CA 1
ATOM 637 C C . PRO A 1 80 ? 5.328 -7.773 -1.212 1.00 89.06 80 PRO A C 1
ATOM 639 O O . PRO A 1 80 ? 5.875 -8.092 -2.264 1.00 89.06 80 PRO A O 1
ATOM 642 N N . LEU A 1 81 ? 4.495 -6.731 -1.120 1.00 90.62 81 LEU A N 1
ATOM 643 C CA . LEU A 1 81 ? 4.069 -5.921 -2.266 1.00 90.62 81 LEU A CA 1
ATOM 644 C C . LEU A 1 81 ? 5.241 -5.166 -2.914 1.00 90.62 81 LEU A C 1
ATOM 646 O O . LEU A 1 81 ? 5.360 -5.138 -4.137 1.00 90.62 81 LEU A O 1
ATOM 650 N N . TRP A 1 82 ? 6.139 -4.602 -2.101 1.00 89.44 82 TRP A N 1
ATOM 651 C CA . TRP A 1 82 ? 7.387 -3.974 -2.544 1.00 89.44 82 TRP A CA 1
ATOM 652 C C . TRP A 1 82 ? 8.251 -4.948 -3.330 1.00 89.44 82 TRP A C 1
ATOM 654 O O . TRP A 1 82 ? 8.666 -4.662 -4.454 1.00 89.44 82 TRP A O 1
ATOM 664 N N . CYS A 1 83 ? 8.501 -6.120 -2.757 1.00 85.38 83 CYS A N 1
ATOM 665 C CA . CYS A 1 83 ? 9.341 -7.126 -3.386 1.00 85.38 83 CYS A CA 1
ATOM 666 C C . CYS A 1 83 ? 8.732 -7.672 -4.673 1.00 85.38 83 CYS A C 1
ATOM 668 O O . CYS A 1 83 ? 9.439 -7.790 -5.675 1.00 85.38 83 CYS A O 1
ATOM 670 N N . TRP A 1 84 ? 7.425 -7.929 -4.673 1.00 87.06 84 TRP A N 1
ATOM 671 C CA . TRP A 1 84 ? 6.698 -8.313 -5.873 1.00 87.06 84 TRP A CA 1
ATOM 672 C C . TRP A 1 84 ? 6.798 -7.249 -6.971 1.00 87.06 84 TRP A C 1
ATOM 674 O O . TRP A 1 84 ? 7.115 -7.592 -8.109 1.00 87.06 84 TRP A O 1
ATOM 684 N N . TRP A 1 85 ? 6.604 -5.966 -6.649 1.00 90.19 85 TRP A N 1
ATOM 685 C CA . TRP A 1 85 ? 6.686 -4.879 -7.629 1.00 90.19 85 TRP A CA 1
ATOM 686 C C . TRP A 1 85 ? 8.073 -4.801 -8.278 1.00 90.19 85 TRP A C 1
ATOM 688 O O . TRP A 1 85 ? 8.191 -4.782 -9.505 1.00 90.19 85 TRP A O 1
ATOM 698 N N . TRP A 1 86 ? 9.137 -4.843 -7.471 1.00 86.69 86 TRP A N 1
ATOM 699 C CA . TRP A 1 86 ? 10.505 -4.842 -7.993 1.00 86.69 86 TRP A CA 1
ATOM 700 C C . TRP A 1 86 ? 10.798 -6.066 -8.854 1.00 86.69 86 TRP A C 1
ATOM 702 O O . TRP A 1 86 ? 11.402 -5.926 -9.915 1.00 86.69 86 TRP A O 1
ATOM 712 N N . HIS A 1 87 ? 10.369 -7.253 -8.424 1.00 82.50 87 HIS A N 1
ATOM 713 C CA . HIS A 1 87 ? 10.580 -8.478 -9.188 1.00 82.50 87 HIS A CA 1
ATOM 714 C C . HIS A 1 87 ? 9.817 -8.468 -10.520 1.00 82.50 87 HIS A C 1
ATOM 716 O O . HIS A 1 87 ? 10.369 -8.865 -11.543 1.00 82.50 87 HIS A O 1
ATOM 722 N N . THR A 1 88 ? 8.581 -7.975 -10.510 1.00 85.25 88 THR A N 1
ATOM 723 C CA . THR A 1 88 ? 7.677 -8.000 -11.666 1.00 85.25 88 THR A CA 1
ATOM 724 C C . THR A 1 88 ? 8.068 -6.966 -12.716 1.00 85.25 88 THR A C 1
ATOM 726 O O . THR A 1 88 ? 8.176 -7.294 -13.895 1.00 85.25 88 THR A O 1
ATOM 729 N N . TYR A 1 89 ? 8.314 -5.720 -12.306 1.00 87.00 89 TYR A N 1
ATOM 730 C CA . TYR A 1 89 ? 8.509 -4.609 -13.245 1.00 87.00 89 TYR A CA 1
ATOM 731 C C . TYR A 1 89 ? 9.982 -4.265 -13.478 1.00 87.00 89 TYR A C 1
ATOM 733 O O . TYR A 1 89 ? 10.343 -3.732 -14.529 1.00 87.00 89 TYR A O 1
ATOM 741 N N . HIS A 1 90 ? 10.858 -4.585 -12.521 1.00 84.94 90 HIS A N 1
ATOM 742 C CA . HIS A 1 90 ? 12.264 -4.179 -12.546 1.00 84.94 90 HIS A CA 1
ATOM 743 C C . HIS A 1 90 ? 13.233 -5.297 -12.102 1.00 84.94 90 HIS A C 1
ATOM 745 O O . HIS A 1 90 ? 14.148 -5.026 -11.314 1.00 84.94 90 HIS A O 1
ATOM 751 N N . PRO A 1 91 ? 13.125 -6.533 -12.639 1.00 76.31 91 PRO A N 1
ATOM 752 C CA . PRO A 1 91 ? 13.880 -7.700 -12.156 1.00 76.31 91 PRO A CA 1
ATOM 753 C C . PRO A 1 91 ? 15.404 -7.503 -12.200 1.00 76.31 91 PRO A C 1
ATOM 755 O O . PRO A 1 91 ? 16.146 -8.023 -11.367 1.00 76.31 91 PRO A O 1
ATOM 758 N N . TRP A 1 92 ? 15.883 -6.697 -13.147 1.00 71.88 92 TRP A N 1
ATOM 759 C CA . TRP A 1 92 ? 17.302 -6.409 -13.356 1.00 71.88 92 TRP A CA 1
ATOM 760 C C . TRP A 1 92 ? 17.910 -5.461 -12.314 1.00 71.88 92 TRP A C 1
ATOM 762 O O . TRP A 1 92 ? 19.131 -5.414 -12.182 1.00 71.88 92 TRP A O 1
ATOM 772 N N . HIS A 1 93 ? 17.084 -4.731 -11.555 1.00 65.12 93 HIS A N 1
ATOM 773 C CA . HIS A 1 93 ? 17.545 -3.729 -10.586 1.00 65.12 93 HIS A CA 1
ATOM 774 C C . HIS A 1 93 ? 17.899 -4.327 -9.215 1.00 65.12 93 HIS A C 1
ATOM 776 O O . HIS A 1 93 ? 18.331 -3.590 -8.334 1.00 65.12 93 HIS A O 1
ATOM 782 N N . ARG A 1 94 ? 17.753 -5.653 -9.033 1.00 58.41 94 ARG A N 1
ATOM 783 C CA . ARG A 1 94 ? 18.202 -6.454 -7.869 1.00 58.41 94 ARG A CA 1
ATOM 784 C C . ARG A 1 94 ? 17.831 -5.899 -6.476 1.00 58.41 94 ARG A C 1
ATOM 786 O O . ARG A 1 94 ? 18.383 -6.366 -5.489 1.00 58.41 94 ARG A O 1
ATOM 793 N N . CYS A 1 95 ? 16.902 -4.942 -6.378 1.00 60.31 95 CYS A N 1
ATOM 794 C CA . CYS A 1 95 ? 16.546 -4.258 -5.128 1.00 60.31 95 CYS A CA 1
ATOM 795 C C . CYS A 1 95 ? 15.882 -5.200 -4.120 1.00 60.31 95 CYS A C 1
ATOM 797 O O . CYS A 1 95 ? 16.176 -5.139 -2.929 1.00 60.31 95 CYS A O 1
ATOM 799 N N . CYS A 1 96 ? 15.027 -6.103 -4.595 1.00 61.59 96 CYS A N 1
ATOM 800 C CA . CYS A 1 96 ? 14.514 -7.185 -3.775 1.00 61.59 96 CYS A CA 1
ATOM 801 C C . CYS A 1 96 ? 14.786 -8.499 -4.502 1.00 61.59 96 CYS A C 1
ATOM 803 O O . CYS A 1 96 ? 13.970 -8.929 -5.321 1.00 61.59 96 CYS A O 1
ATOM 805 N N . PRO A 1 97 ? 15.958 -9.127 -4.283 1.00 50.84 97 PRO A N 1
ATOM 806 C CA . PRO A 1 97 ? 16.117 -10.490 -4.712 1.00 50.84 97 PRO A CA 1
ATOM 807 C C . PRO A 1 97 ? 15.111 -11.316 -3.916 1.00 50.84 97 PRO A C 1
ATOM 809 O O . PRO A 1 97 ? 14.614 -10.947 -2.864 1.00 50.84 97 PRO A O 1
ATOM 812 N N . TYR A 1 98 ? 14.815 -12.470 -4.434 1.00 44.78 98 TYR A N 1
ATOM 813 C CA . TYR A 1 98 ? 13.969 -13.530 -3.921 1.00 44.78 98 TYR A CA 1
ATOM 814 C C . TYR A 1 98 ? 14.320 -14.063 -2.488 1.00 44.78 98 TYR A C 1
ATOM 816 O O . TYR A 1 98 ? 13.952 -15.171 -2.124 1.00 44.78 98 TYR A O 1
ATOM 824 N N . TRP A 1 99 ? 15.074 -13.316 -1.665 1.00 49.12 99 TRP A N 1
ATOM 825 C CA . TRP A 1 99 ? 15.589 -13.688 -0.334 1.00 49.12 99 TRP A CA 1
ATOM 826 C C . TRP A 1 99 ? 14.665 -13.353 0.857 1.00 49.12 99 TRP A C 1
ATOM 828 O O . TRP A 1 99 ? 14.669 -14.077 1.851 1.00 49.12 99 TRP A O 1
ATOM 838 N N . TRP A 1 100 ? 13.819 -12.317 0.769 1.00 48.66 100 TRP A N 1
ATOM 839 C CA . TRP A 1 100 ? 12.904 -11.923 1.856 1.00 48.66 100 TRP A CA 1
ATOM 840 C C . TRP A 1 100 ? 11.780 -12.953 2.036 1.00 48.66 100 TRP A C 1
ATOM 842 O O . TRP A 1 100 ? 11.354 -13.240 3.151 1.00 48.66 100 TRP A O 1
ATOM 852 N N . THR A 1 101 ? 11.371 -13.587 0.937 1.00 44.56 101 THR A N 1
ATOM 853 C CA . THR A 1 101 ? 10.395 -14.684 0.869 1.00 44.56 101 THR A CA 1
ATOM 854 C C . THR A 1 101 ? 10.863 -15.982 1.546 1.00 44.56 101 THR A C 1
ATOM 856 O O . THR A 1 101 ? 10.073 -16.910 1.683 1.00 44.56 101 THR A O 1
ATOM 859 N N . ARG A 1 102 ? 12.124 -16.078 2.003 1.00 47.16 102 ARG A N 1
ATOM 860 C CA . ARG A 1 102 ? 12.668 -17.260 2.702 1.00 47.16 102 ARG A CA 1
ATOM 861 C C . ARG A 1 102 ? 13.166 -17.005 4.128 1.00 47.16 102 ARG A C 1
ATOM 863 O O . ARG A 1 102 ? 13.121 -17.935 4.922 1.00 47.16 102 ARG A O 1
ATOM 870 N N . CYS A 1 103 ? 13.601 -15.796 4.487 1.00 45.06 103 CYS A N 1
ATOM 871 C CA . CYS A 1 103 ? 14.169 -15.528 5.821 1.00 45.06 103 CYS A CA 1
ATOM 872 C C . CYS A 1 103 ? 13.141 -15.404 6.966 1.00 45.06 103 CYS A C 1
ATOM 874 O O . CYS A 1 103 ? 13.526 -15.564 8.117 1.00 45.06 103 CYS A O 1
ATOM 876 N N . HIS A 1 104 ? 11.853 -15.160 6.692 1.00 43.84 104 HIS A N 1
ATOM 877 C CA . HIS A 1 104 ? 10.811 -15.053 7.734 1.00 43.84 104 HIS A CA 1
ATOM 878 C C . HIS A 1 104 ? 9.853 -16.250 7.811 1.00 43.84 104 HIS A C 1
ATOM 880 O O . HIS A 1 104 ? 8.921 -16.248 8.613 1.00 43.84 104 HIS A O 1
ATOM 886 N N . ARG A 1 105 ? 10.110 -17.315 7.045 1.00 43.28 105 ARG A N 1
ATOM 887 C CA . ARG A 1 105 ? 9.497 -18.621 7.304 1.00 43.28 105 ARG A CA 1
ATOM 888 C C . ARG A 1 105 ? 10.278 -19.243 8.473 1.00 43.28 105 ARG A C 1
ATOM 890 O O . ARG A 1 105 ? 11.369 -19.765 8.273 1.00 43.28 105 ARG A O 1
ATOM 897 N N . PHE A 1 106 ? 9.787 -19.067 9.702 1.00 36.22 106 PHE A N 1
ATOM 898 C CA . PHE A 1 106 ? 10.429 -19.556 10.937 1.00 36.22 106 PHE A CA 1
ATOM 899 C C . PHE A 1 106 ? 10.695 -21.094 10.897 1.00 36.22 106 PHE A C 1
ATOM 901 O O . PHE A 1 106 ? 9.971 -21.798 10.188 1.00 36.22 106 PHE A O 1
ATOM 908 N N . PRO A 1 107 ? 11.681 -21.631 11.668 1.00 49.62 107 PRO A N 1
ATOM 909 C CA . PRO A 1 107 ? 12.148 -21.036 12.908 1.00 49.62 107 PRO A CA 1
ATOM 910 C C . PRO A 1 107 ? 13.660 -20.884 13.063 1.00 49.62 107 PRO A C 1
ATOM 912 O O . PRO A 1 107 ? 14.289 -21.720 13.691 1.00 49.62 107 PRO A O 1
ATOM 915 N N . TYR A 1 108 ? 14.222 -19.763 12.612 1.00 33.09 108 TYR A N 1
ATOM 916 C CA . TYR A 1 108 ? 15.406 -19.186 13.255 1.00 33.09 108 TYR A CA 1
ATOM 917 C C . TYR A 1 108 ? 15.339 -17.655 13.180 1.00 33.09 108 TYR A C 1
ATOM 919 O O . TYR A 1 108 ? 15.051 -17.125 12.106 1.00 33.09 108 TYR A O 1
ATOM 927 N N . PRO A 1 109 ? 15.577 -16.944 14.297 1.00 40.91 109 PRO A N 1
ATOM 928 C CA . PRO A 1 109 ? 15.687 -15.497 14.291 1.00 40.91 109 PRO A CA 1
ATOM 929 C C . PRO A 1 109 ? 17.052 -15.111 13.713 1.00 40.91 109 PRO A C 1
ATOM 931 O O . PRO A 1 109 ? 18.070 -15.726 14.037 1.00 40.91 109 PRO A O 1
ATOM 934 N N . CYS A 1 110 ? 17.063 -14.104 12.851 1.00 43.09 110 CYS A N 1
ATOM 935 C CA . CYS A 1 110 ? 18.241 -13.270 12.649 1.00 43.09 110 CYS A CA 1
ATOM 936 C C . CYS A 1 110 ? 18.389 -12.297 13.822 1.00 43.09 110 CYS A C 1
ATOM 938 O O . CYS A 1 110 ? 17.339 -11.785 14.280 1.00 43.09 110 CYS A O 1
#

Radius of gyration: 15.08 Å; chains: 1; bounding box: 40×29×36 Å

Foldseek 3Di:
DVVVVVVLVVVVVVLCQLVVQLLVLVVVCVVVPDQKDQLQVSSVSSVRHDDPVLCVVLVHDRMWGDDPVDRCVVGPPVPSVSLCCCCPPPVPSPPRDPPVSPQPPDDDDD

Sequence (110 aa):
MKEVSDALAKVTGQANEIFGKMGAAVEEAVKKGARELNVAEITRLSGLQIDEGTLDHLEVDRIIHVHPWLHWRDYFPWRPLWCWWWHTYHPWHRCCPYWWTRCHRFPYPC